Protein AF-A0A399NSJ1-F1 (afdb_monomer_lite)

Organism: NCBI:txid33014

Foldseek 3Di:
DVVLVVQLVLLLVLLQVLLVVLCVVLVVVDDPSVVLSNVLSVVSVDVVLSVQLSVVSVVVDGSLVSLVVSLVVVLVVQCVVDDPSNVCSVVSVLSSQSSSCVSVVHDRDDDDD

InterPro domains:
  IPR008731 Phosphotransferase system, enzyme I N-terminal [PF05524] (2-88)
  IPR036618 PtsI, HPr-binding domain superfamily [G3DSA:1.10.274.10] (1-109)
  IPR036618 PtsI, HPr-binding domain superfamily [SSF47831] (2-105)
  IPR050499 Phosphoenolpyruvate-dependent sugar PTS enzyme [PTHR46244] (3-109)

Radius of gyration: 14.03 Å; chains: 1; bounding box: 36×18×40 Å

Sequence (113 aa):
AGDAEAEVARVADALAATADDLAERGARAGGDAKDVLDAQSLIARDPALLDSVGRLVGQGRSGERAVFEAFATFQELLTGMGGYMAERAADLADVAQRVIARLRGVPAPGIPT

pLDDT: mean 89.27, std 11.7, range [35.06, 97.94]

Structure (mmCIF, N/CA/C/O backbone):
data_AF-A0A399NSJ1-F1
#
_entry.id   AF-A0A399NSJ1-F1
#
loop_
_atom_site.group_PDB
_atom_site.id
_atom_site.type_symbol
_atom_site.label_atom_id
_atom_site.label_alt_id
_atom_site.label_comp_id
_atom_site.label_asym_id
_atom_site.label_entity_id
_atom_site.label_seq_id
_atom_site.pdbx_PDB_ins_code
_atom_site.Cartn_x
_atom_site.Cartn_y
_atom_site.Cartn_z
_atom_site.occupancy
_atom_site.B_iso_or_equiv
_atom_site.auth_seq_id
_atom_site.auth_comp_id
_atom_site.auth_asym_id
_atom_site.auth_atom_id
_atom_site.pdbx_PDB_model_num
ATOM 1 N N . ALA A 1 1 ? -13.419 -1.431 19.873 1.00 58.56 1 ALA A N 1
ATOM 2 C CA . ALA A 1 1 ? -12.527 -2.447 19.280 1.00 58.56 1 ALA A CA 1
ATOM 3 C C . ALA A 1 1 ? -13.019 -2.862 17.895 1.00 58.56 1 ALA A C 1
ATOM 5 O O . ALA A 1 1 ? -12.271 -2.665 16.954 1.00 58.56 1 ALA A O 1
ATOM 6 N N . GLY A 1 2 ? -14.283 -3.289 17.737 1.00 70.56 2 GLY A N 1
ATOM 7 C CA . GLY A 1 2 ? -14.810 -3.738 16.433 1.00 70.56 2 GLY A CA 1
ATOM 8 C C . GLY A 1 2 ? -14.763 -2.720 15.281 1.00 70.56 2 GLY A C 1
ATOM 9 O O . GLY A 1 2 ? -14.600 -3.127 14.140 1.00 70.56 2 GLY A O 1
ATOM 10 N N . ASP A 1 3 ? -14.837 -1.414 15.559 1.00 84.56 3 ASP A N 1
ATOM 11 C CA . ASP A 1 3 ? -14.692 -0.375 14.522 1.00 84.56 3 ASP A CA 1
ATOM 12 C C . ASP A 1 3 ? -13.260 -0.322 13.956 1.00 84.56 3 ASP A C 1
ATOM 14 O O . ASP A 1 3 ? -13.057 -0.303 12.749 1.00 84.56 3 ASP A O 1
ATOM 18 N N . ALA A 1 4 ? -12.250 -0.426 14.825 1.00 90.69 4 ALA A N 1
ATOM 19 C CA . ALA A 1 4 ? -10.848 -0.462 14.411 1.00 90.69 4 ALA A CA 1
ATOM 20 C C . ALA A 1 4 ? -10.502 -1.749 13.645 1.00 90.69 4 ALA A C 1
ATOM 22 O O . ALA A 1 4 ? -9.780 -1.702 12.657 1.00 90.69 4 ALA A O 1
ATOM 23 N N . GLU A 1 5 ? -11.026 -2.898 14.075 1.00 92.75 5 GLU A N 1
ATOM 24 C CA . GLU A 1 5 ? -10.829 -4.173 13.371 1.00 92.75 5 GLU A CA 1
ATOM 25 C C . GLU A 1 5 ? -11.480 -4.159 11.983 1.00 92.75 5 GLU A C 1
ATOM 27 O O . GLU A 1 5 ? -10.850 -4.563 11.006 1.00 92.75 5 GLU A O 1
ATOM 32 N N . ALA A 1 6 ? -12.709 -3.640 11.880 1.00 95.50 6 ALA A N 1
ATOM 33 C CA . ALA A 1 6 ? -13.385 -3.462 10.600 1.00 95.50 6 ALA A CA 1
ATOM 34 C C . ALA A 1 6 ? -12.612 -2.496 9.691 1.00 95.50 6 ALA A C 1
ATOM 36 O O . ALA A 1 6 ? -12.439 -2.774 8.507 1.00 95.50 6 ALA A O 1
ATOM 37 N N . GLU A 1 7 ? -12.096 -1.396 10.239 1.00 96.00 7 GLU A N 1
ATOM 38 C CA . GLU A 1 7 ? -11.285 -0.434 9.497 1.00 96.00 7 GLU A CA 1
ATOM 39 C C . GLU A 1 7 ? -10.007 -1.062 8.936 1.00 96.00 7 GLU A C 1
ATOM 41 O O . GLU A 1 7 ? -9.701 -0.902 7.754 1.00 96.00 7 GLU A O 1
ATOM 46 N N . VAL A 1 8 ? -9.280 -1.821 9.759 1.00 96.75 8 VAL A N 1
ATOM 47 C CA . VAL A 1 8 ? -8.065 -2.526 9.332 1.00 96.75 8 VAL A CA 1
ATOM 48 C C . VAL A 1 8 ? -8.386 -3.571 8.268 1.00 96.75 8 VAL A C 1
ATOM 50 O O . VAL A 1 8 ? -7.641 -3.673 7.296 1.00 96.75 8 VAL A O 1
ATOM 53 N N . ALA A 1 9 ? -9.506 -4.289 8.388 1.00 96.94 9 ALA A N 1
ATOM 54 C CA . ALA A 1 9 ? -9.957 -5.220 7.357 1.00 96.94 9 ALA A CA 1
ATOM 55 C C . ALA A 1 9 ? -10.236 -4.503 6.023 1.00 96.94 9 ALA A C 1
ATOM 57 O O . ALA A 1 9 ? -9.738 -4.936 4.986 1.00 96.94 9 ALA A O 1
ATOM 58 N N . ARG A 1 10 ? -10.922 -3.346 6.045 1.00 97.38 10 ARG A N 1
ATOM 59 C CA . ARG A 1 10 ? -11.138 -2.528 4.833 1.00 97.38 10 ARG A CA 1
ATOM 60 C C . ARG A 1 10 ? -9.819 -2.103 4.184 1.00 97.38 10 ARG A C 1
ATOM 62 O O . ARG A 1 10 ? -9.712 -2.098 2.958 1.00 97.38 10 ARG A O 1
ATOM 69 N N . VAL A 1 11 ? -8.815 -1.744 4.987 1.00 97.75 11 VAL A N 1
ATOM 70 C CA . VAL A 1 11 ? -7.481 -1.399 4.474 1.00 97.75 11 VAL A CA 1
ATOM 71 C C . VAL A 1 11 ? -6.759 -2.618 3.906 1.00 97.75 11 VAL A C 1
ATOM 73 O O . VAL A 1 11 ? -6.178 -2.511 2.828 1.00 97.75 11 VAL A O 1
ATOM 76 N N . ALA A 1 12 ? -6.815 -3.768 4.579 1.00 97.88 12 ALA A N 1
ATOM 77 C CA . ALA A 1 12 ? -6.209 -5.007 4.100 1.00 97.88 12 ALA A CA 1
ATOM 78 C C . ALA A 1 12 ? -6.768 -5.413 2.726 1.00 97.88 12 ALA A C 1
ATOM 80 O O . ALA A 1 12 ? -5.996 -5.704 1.811 1.00 97.88 12 ALA A O 1
ATOM 81 N N . ASP A 1 13 ? -8.088 -5.334 2.547 1.00 97.81 13 ASP A N 1
ATOM 82 C CA . ASP A 1 13 ? -8.744 -5.613 1.267 1.00 97.81 13 ASP A CA 1
ATOM 83 C C . ASP A 1 13 ? -8.300 -4.627 0.172 1.00 97.81 13 ASP A C 1
ATOM 85 O O . ASP A 1 13 ? -8.005 -5.021 -0.959 1.00 97.81 13 ASP A O 1
ATOM 89 N N . ALA A 1 14 ? -8.199 -3.334 0.499 1.00 97.44 14 ALA A N 1
ATOM 90 C CA . ALA A 1 14 ? -7.749 -2.310 -0.444 1.00 97.44 14 ALA A CA 1
ATOM 91 C C . ALA A 1 14 ? -6.272 -2.482 -0.852 1.00 97.44 14 ALA A C 1
ATOM 93 O O . ALA A 1 14 ? -5.924 -2.256 -2.018 1.00 97.44 14 ALA A O 1
ATOM 94 N N . LEU A 1 15 ? -5.413 -2.891 0.086 1.00 97.50 15 LEU A N 1
ATOM 95 C CA . LEU A 1 15 ? -4.011 -3.234 -0.160 1.00 97.50 15 LEU A CA 1
ATOM 96 C C . LEU A 1 15 ? -3.899 -4.451 -1.080 1.00 97.50 15 LEU A C 1
ATOM 98 O O . LEU A 1 15 ? -3.238 -4.365 -2.115 1.00 97.50 15 LEU A O 1
ATOM 102 N N . ALA A 1 16 ? -4.607 -5.538 -0.761 1.00 97.56 16 ALA A N 1
ATOM 103 C CA . ALA A 1 16 ? -4.621 -6.756 -1.567 1.00 97.56 16 ALA A CA 1
ATOM 104 C C . ALA A 1 16 ? -5.089 -6.480 -3.003 1.00 97.56 16 ALA A C 1
ATOM 106 O O . ALA A 1 16 ? -4.382 -6.807 -3.956 1.00 97.56 16 ALA A O 1
ATOM 107 N N . ALA A 1 17 ? -6.209 -5.769 -3.164 1.00 96.50 17 ALA A N 1
ATOM 108 C CA . ALA A 1 17 ? -6.742 -5.424 -4.479 1.00 96.50 17 ALA A CA 1
ATOM 109 C C . ALA A 1 17 ? -5.813 -4.494 -5.282 1.00 96.50 17 ALA A C 1
ATOM 111 O O . ALA A 1 17 ? -5.782 -4.545 -6.512 1.00 96.50 17 ALA A O 1
ATOM 112 N N . THR A 1 18 ? -5.060 -3.617 -4.609 1.00 96.12 18 THR A N 1
ATOM 113 C CA . THR A 1 18 ? -4.036 -2.790 -5.269 1.00 96.12 18 THR A CA 1
ATOM 114 C C . THR A 1 18 ? -2.861 -3.642 -5.720 1.00 96.12 18 THR A C 1
ATOM 116 O O . THR A 1 18 ? -2.395 -3.488 -6.845 1.00 96.12 18 THR A O 1
ATOM 119 N N . ALA A 1 19 ? -2.409 -4.563 -4.874 1.00 95.94 19 ALA A N 1
ATOM 120 C CA . ALA A 1 19 ? -1.323 -5.465 -5.204 1.00 95.94 19 ALA A CA 1
ATOM 121 C C . ALA A 1 19 ? -1.674 -6.382 -6.388 1.00 95.94 19 ALA A C 1
ATOM 123 O O . ALA A 1 19 ? -0.827 -6.589 -7.257 1.00 95.94 19 ALA A O 1
ATOM 124 N N . ASP A 1 20 ? -2.904 -6.901 -6.451 1.00 97.00 20 ASP A N 1
ATOM 125 C CA . ASP A 1 20 ? -3.400 -7.684 -7.592 1.00 97.00 20 ASP A CA 1
ATOM 126 C C . ASP A 1 20 ? -3.372 -6.861 -8.894 1.00 97.00 20 ASP A C 1
ATOM 128 O O . ASP A 1 20 ? -2.790 -7.296 -9.886 1.00 97.00 20 ASP A O 1
ATOM 132 N N . ASP A 1 21 ? -3.911 -5.636 -8.881 1.00 95.06 21 ASP A N 1
ATOM 133 C CA . ASP A 1 21 ? -3.923 -4.744 -10.055 1.00 95.06 21 ASP A CA 1
ATOM 134 C C . ASP A 1 21 ? -2.506 -4.391 -10.539 1.00 95.06 21 ASP A C 1
ATOM 136 O O . ASP A 1 21 ? -2.245 -4.368 -11.742 1.00 95.06 21 ASP A O 1
ATOM 140 N N . LEU A 1 22 ? -1.562 -4.160 -9.621 1.00 94.50 22 LEU A N 1
ATOM 141 C CA . LEU A 1 22 ? -0.159 -3.917 -9.971 1.00 94.50 22 LEU A CA 1
ATOM 142 C C . LEU A 1 22 ? 0.485 -5.144 -10.626 1.00 94.50 22 LEU A C 1
ATOM 144 O O . LEU A 1 22 ? 1.120 -5.001 -11.670 1.00 94.50 22 LEU A O 1
ATOM 148 N N . ALA A 1 23 ? 0.273 -6.341 -10.074 1.00 94.81 23 ALA A N 1
ATOM 149 C CA . ALA A 1 23 ? 0.802 -7.583 -10.639 1.00 94.81 23 ALA A CA 1
ATOM 150 C C . ALA A 1 23 ? 0.216 -7.873 -12.033 1.00 94.81 23 ALA A C 1
ATOM 152 O O . ALA A 1 23 ? 0.942 -8.229 -12.963 1.00 94.81 23 ALA A O 1
ATOM 153 N N . GLU A 1 24 ? -1.089 -7.658 -12.226 1.00 95.50 24 GLU A N 1
ATOM 154 C CA . GLU A 1 24 ? -1.729 -7.800 -13.537 1.00 95.50 24 GLU A CA 1
ATOM 155 C C . GLU A 1 24 ? -1.171 -6.812 -14.568 1.00 95.50 24 GLU A C 1
ATOM 157 O O . GLU A 1 24 ? -0.916 -7.183 -15.718 1.00 95.50 24 GLU A O 1
ATOM 162 N N . ARG A 1 25 ? -0.966 -5.549 -14.176 1.00 92.94 25 ARG A N 1
ATOM 163 C CA . ARG A 1 25 ? -0.338 -4.541 -15.043 1.00 92.94 25 ARG A CA 1
ATOM 164 C C . ARG A 1 25 ? 1.099 -4.919 -15.375 1.00 92.94 25 ARG A C 1
ATOM 166 O O . ARG A 1 25 ? 1.487 -4.792 -16.534 1.00 92.94 25 ARG A O 1
ATOM 173 N N . GLY A 1 26 ? 1.851 -5.420 -14.396 1.00 94.31 26 GLY A N 1
ATOM 174 C CA . GLY A 1 26 ? 3.211 -5.915 -14.586 1.00 94.31 26 GLY A CA 1
ATOM 175 C C . GLY A 1 26 ? 3.258 -7.026 -15.626 1.00 94.31 26 GLY A C 1
ATOM 176 O O . GLY A 1 26 ? 4.003 -6.936 -16.602 1.00 94.31 26 GLY A O 1
ATOM 177 N N . ALA A 1 27 ? 2.386 -8.026 -15.489 1.00 94.62 27 ALA A N 1
ATOM 178 C CA . ALA A 1 27 ? 2.274 -9.127 -16.440 1.00 94.62 27 ALA A CA 1
ATOM 179 C C . ALA A 1 27 ? 1.947 -8.660 -17.872 1.00 94.62 27 ALA A C 1
ATOM 181 O O . ALA A 1 27 ? 2.489 -9.214 -18.827 1.00 94.62 27 ALA A O 1
ATOM 182 N N . ARG A 1 28 ? 1.095 -7.636 -18.036 1.00 94.75 28 ARG A N 1
ATOM 183 C CA . ARG A 1 28 ? 0.760 -7.063 -19.355 1.00 94.75 28 ARG A CA 1
ATOM 184 C C . ARG A 1 28 ? 1.890 -6.218 -19.946 1.00 94.75 28 ARG A C 1
ATOM 186 O O . ARG A 1 28 ? 2.049 -6.214 -21.162 1.00 94.75 28 ARG A O 1
ATOM 193 N N . ALA A 1 29 ? 2.629 -5.485 -19.114 1.00 94.00 29 ALA A N 1
ATOM 194 C CA . ALA A 1 29 ? 3.698 -4.593 -19.560 1.00 94.00 29 ALA A CA 1
ATOM 195 C C . ALA A 1 29 ? 4.959 -5.361 -19.990 1.00 94.00 29 ALA A C 1
ATOM 197 O O . ALA A 1 29 ? 5.541 -5.053 -21.028 1.00 94.00 29 ALA A O 1
ATOM 198 N N . GLY A 1 30 ? 5.359 -6.378 -19.217 1.00 91.69 30 GLY A N 1
ATOM 199 C CA . GLY A 1 30 ? 6.589 -7.134 -19.459 1.00 91.69 30 GLY A CA 1
ATOM 200 C C . GLY A 1 30 ? 7.875 -6.322 -19.228 1.00 91.69 30 GLY A C 1
ATOM 201 O O . GLY A 1 30 ? 7.839 -5.140 -18.883 1.00 91.69 30 GLY A O 1
ATOM 202 N N . GLY A 1 31 ? 9.026 -6.982 -19.406 1.00 93.38 31 GLY A N 1
ATOM 203 C CA . GLY A 1 31 ? 10.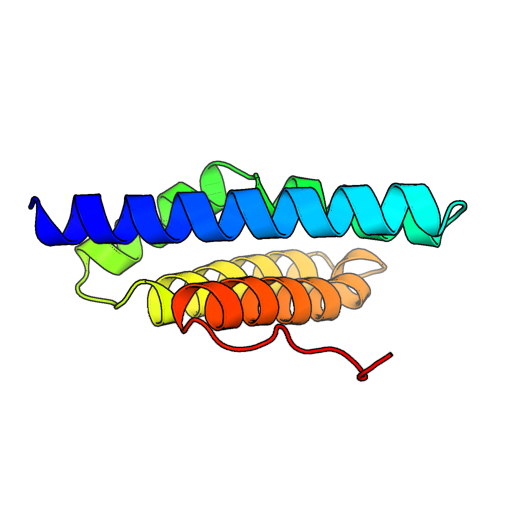358 -6.375 -19.266 1.00 93.38 31 GLY A CA 1
ATOM 204 C C . GLY A 1 31 ? 10.584 -5.686 -17.916 1.00 93.38 31 GLY A C 1
ATOM 205 O O . GLY A 1 31 ? 9.988 -6.064 -16.911 1.00 93.38 31 GLY A O 1
ATOM 206 N N . ASP A 1 32 ? 11.397 -4.632 -17.911 1.00 88.31 32 ASP A N 1
ATOM 207 C CA . ASP A 1 32 ? 11.741 -3.874 -16.699 1.00 88.31 32 ASP A CA 1
ATOM 208 C C . ASP A 1 32 ? 10.502 -3.292 -15.992 1.00 88.31 32 ASP A C 1
ATOM 210 O O . ASP A 1 32 ? 10.455 -3.199 -14.766 1.00 88.31 32 ASP A O 1
ATOM 214 N N . ALA A 1 33 ? 9.458 -2.936 -16.750 1.00 87.75 33 ALA A N 1
ATOM 215 C CA . ALA A 1 33 ? 8.210 -2.423 -16.189 1.00 87.75 33 ALA A CA 1
ATOM 216 C C . ALA A 1 33 ? 7.475 -3.478 -15.347 1.00 87.75 33 ALA A C 1
ATOM 218 O O . ALA A 1 33 ? 6.870 -3.138 -14.329 1.00 87.75 33 ALA A O 1
ATOM 219 N N . LYS A 1 34 ? 7.551 -4.757 -15.738 1.00 91.88 34 LYS A N 1
ATOM 220 C CA . LYS A 1 34 ? 7.016 -5.864 -14.942 1.00 91.88 34 LYS A CA 1
ATOM 221 C C . LYS A 1 34 ? 7.732 -5.969 -13.602 1.00 91.88 34 LYS A C 1
ATOM 223 O O . LYS A 1 34 ? 7.064 -6.021 -12.578 1.00 91.88 34 LYS A O 1
ATOM 228 N N . ASP A 1 35 ? 9.061 -5.954 -13.603 1.00 89.06 35 ASP A N 1
ATOM 229 C CA . ASP A 1 35 ? 9.851 -6.113 -12.377 1.00 89.06 35 ASP A CA 1
ATOM 230 C C . ASP A 1 35 ? 9.583 -4.972 -11.386 1.00 89.06 35 ASP A C 1
ATOM 232 O O . ASP A 1 35 ? 9.458 -5.185 -10.178 1.00 89.06 35 ASP A O 1
ATOM 236 N N . VAL A 1 36 ? 9.406 -3.756 -11.910 1.00 87.44 36 VAL A N 1
ATOM 237 C CA . VAL A 1 36 ? 9.015 -2.578 -11.131 1.00 87.44 36 VAL A CA 1
ATOM 238 C C . VAL A 1 36 ? 7.645 -2.751 -10.473 1.00 87.44 36 VAL A C 1
ATOM 240 O O . VAL A 1 36 ? 7.514 -2.489 -9.275 1.00 87.44 36 VAL A O 1
ATOM 243 N N . LEU A 1 37 ? 6.63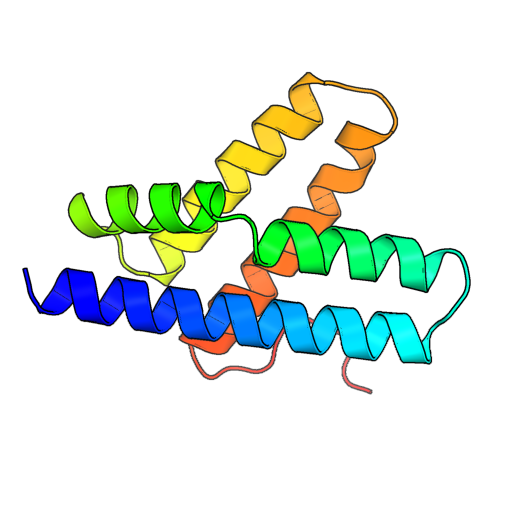8 -3.173 -11.238 1.00 91.06 37 LEU A N 1
ATOM 244 C CA . LEU A 1 37 ? 5.260 -3.323 -10.764 1.00 91.06 37 LEU A CA 1
ATOM 245 C C . LEU A 1 37 ? 5.101 -4.525 -9.821 1.00 91.06 37 LEU A C 1
ATOM 247 O O . LEU A 1 37 ? 4.378 -4.432 -8.829 1.00 91.06 37 LEU A O 1
ATOM 251 N N . ASP A 1 38 ? 5.828 -5.615 -10.067 1.00 91.12 38 ASP A N 1
ATOM 252 C CA . ASP A 1 38 ? 5.876 -6.778 -9.179 1.00 91.12 38 ASP A CA 1
ATOM 253 C C . ASP A 1 38 ? 6.493 -6.397 -7.826 1.00 91.12 38 ASP A C 1
ATOM 255 O O . ASP A 1 38 ? 5.945 -6.738 -6.778 1.00 91.12 38 ASP A O 1
ATOM 259 N N . ALA A 1 39 ? 7.580 -5.616 -7.819 1.00 89.31 39 ALA A N 1
ATOM 260 C CA . ALA A 1 39 ? 8.170 -5.114 -6.579 1.00 89.31 39 ALA A CA 1
ATOM 261 C C . ALA A 1 39 ? 7.190 -4.228 -5.786 1.00 89.31 39 ALA A C 1
ATOM 263 O O . ALA A 1 39 ? 7.055 -4.386 -4.573 1.00 89.31 39 ALA A O 1
ATOM 264 N N . GLN A 1 40 ? 6.462 -3.330 -6.4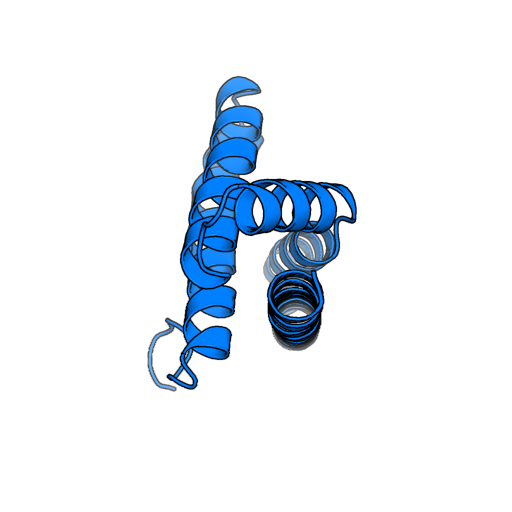58 1.00 91.06 40 GLN A N 1
ATOM 265 C CA . GLN A 1 40 ? 5.427 -2.508 -5.817 1.00 91.06 40 GLN A CA 1
ATOM 266 C C . GLN A 1 40 ? 4.272 -3.363 -5.262 1.00 91.06 40 GLN A C 1
ATOM 268 O O . GLN A 1 40 ? 3.787 -3.097 -4.161 1.00 91.06 40 GLN A O 1
ATOM 273 N N . SER A 1 41 ? 3.861 -4.412 -5.985 1.00 94.19 41 SER A N 1
ATOM 274 C CA . SER A 1 41 ? 2.853 -5.377 -5.527 1.00 94.19 41 SER A CA 1
ATOM 275 C C . SER A 1 41 ? 3.297 -6.099 -4.252 1.00 94.19 41 SER A C 1
ATOM 277 O O . SER A 1 41 ? 2.509 -6.236 -3.317 1.00 94.19 41 SER A O 1
ATOM 279 N N . LEU A 1 42 ? 4.568 -6.508 -4.172 1.00 92.31 42 LEU A N 1
ATOM 280 C CA . LEU A 1 42 ? 5.123 -7.145 -2.976 1.00 92.31 42 LEU A CA 1
ATOM 281 C C . LEU A 1 42 ? 5.109 -6.206 -1.766 1.00 92.31 42 LEU A C 1
ATOM 283 O O . LEU A 1 42 ? 4.718 -6.633 -0.684 1.00 92.31 42 LEU A O 1
ATOM 287 N N . ILE A 1 43 ? 5.461 -4.931 -1.948 1.00 89.81 43 ILE A N 1
ATOM 288 C CA . ILE A 1 43 ? 5.439 -3.947 -0.854 1.00 89.81 43 ILE A CA 1
ATOM 289 C C . ILE A 1 43 ? 4.008 -3.705 -0.361 1.00 89.81 43 ILE A C 1
ATOM 291 O O . ILE A 1 43 ? 3.769 -3.657 0.842 1.00 89.81 43 ILE A O 1
ATOM 295 N N . ALA A 1 44 ? 3.030 -3.617 -1.267 1.00 92.94 44 ALA A N 1
ATOM 296 C CA . ALA A 1 44 ? 1.621 -3.491 -0.889 1.00 92.94 44 ALA A CA 1
ATOM 297 C C . ALA A 1 44 ? 1.089 -4.710 -0.105 1.00 92.94 44 ALA A C 1
ATOM 299 O O . ALA A 1 44 ? 0.086 -4.590 0.597 1.00 92.94 44 ALA A O 1
ATOM 300 N N . ARG A 1 45 ? 1.752 -5.871 -0.206 1.00 94.12 45 ARG A N 1
ATOM 301 C CA . ARG A 1 45 ? 1.437 -7.102 0.541 1.00 94.12 45 ARG A CA 1
ATOM 302 C C . ARG A 1 45 ? 2.293 -7.300 1.790 1.00 94.12 45 ARG A C 1
ATOM 304 O O . ARG A 1 45 ? 2.129 -8.322 2.453 1.00 94.12 45 ARG A O 1
ATOM 311 N N . ASP A 1 46 ? 3.207 -6.383 2.096 1.00 93.69 46 ASP A N 1
ATOM 312 C CA . ASP A 1 46 ? 4.105 -6.529 3.237 1.00 93.69 46 ASP A CA 1
ATOM 313 C C . ASP A 1 46 ? 3.297 -6.536 4.552 1.00 93.69 46 ASP A C 1
ATOM 315 O O . ASP A 1 46 ? 2.601 -5.558 4.851 1.00 93.69 46 ASP A O 1
ATOM 319 N N . PRO A 1 47 ? 3.377 -7.603 5.371 1.00 93.81 47 PRO A N 1
ATOM 320 C CA . PRO A 1 47 ? 2.708 -7.646 6.669 1.00 93.81 47 PRO A CA 1
ATOM 321 C C . PRO A 1 47 ? 3.089 -6.479 7.590 1.00 93.81 47 PRO A C 1
ATOM 323 O O . PRO A 1 47 ? 2.234 -5.973 8.314 1.00 93.81 47 PRO A O 1
ATOM 326 N N . ALA A 1 48 ? 4.332 -5.986 7.521 1.00 93.88 48 ALA A N 1
ATOM 327 C CA . ALA A 1 48 ? 4.790 -4.868 8.344 1.00 93.88 48 ALA A CA 1
ATOM 328 C C . ALA A 1 48 ? 4.054 -3.556 8.014 1.00 93.88 48 ALA A C 1
ATOM 330 O O . ALA A 1 48 ? 3.871 -2.698 8.885 1.00 93.88 48 ALA A O 1
ATOM 331 N N . LEU A 1 49 ? 3.596 -3.399 6.768 1.00 94.19 49 LEU A N 1
ATOM 332 C CA . LEU A 1 49 ? 2.763 -2.270 6.367 1.00 94.19 49 LEU A CA 1
ATOM 333 C C . LEU A 1 49 ? 1.383 -2.354 7.031 1.00 94.19 49 LEU A C 1
ATOM 335 O O . LEU A 1 49 ? 0.917 -1.363 7.600 1.00 94.19 49 LEU A O 1
ATOM 339 N N . LEU A 1 50 ? 0.755 -3.534 7.010 1.00 95.19 50 LEU A N 1
ATOM 340 C CA . LEU A 1 50 ? -0.553 -3.754 7.631 1.00 95.19 50 LEU A CA 1
ATOM 341 C C . LEU A 1 50 ? -0.492 -3.616 9.159 1.00 95.19 50 LEU A C 1
ATOM 343 O O . LEU A 1 50 ? -1.381 -3.002 9.750 1.00 95.19 50 LEU A O 1
ATOM 347 N N . ASP A 1 51 ? 0.583 -4.084 9.792 1.00 96.56 51 ASP A N 1
ATOM 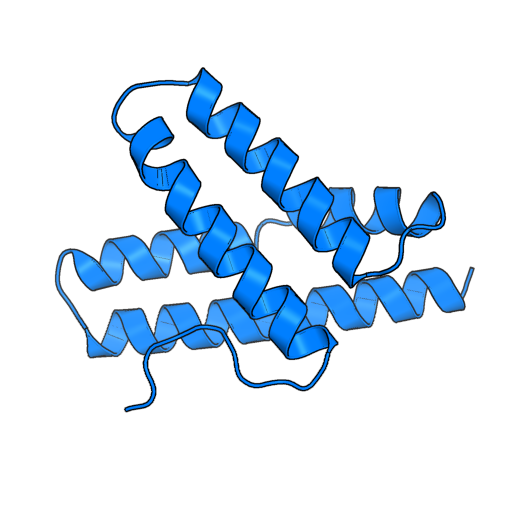348 C CA . ASP A 1 51 ? 0.822 -3.892 11.226 1.00 96.56 51 ASP A CA 1
ATOM 349 C C . ASP A 1 51 ? 0.934 -2.401 11.586 1.00 96.56 51 ASP A C 1
ATOM 351 O O . ASP A 1 51 ? 0.349 -1.931 12.569 1.00 96.56 51 ASP A O 1
ATOM 355 N N . SER A 1 52 ? 1.650 -1.622 10.765 1.00 96.69 52 SER A N 1
ATOM 356 C CA . SER A 1 52 ? 1.767 -0.172 10.950 1.00 96.69 52 SER A CA 1
ATOM 357 C C . SER A 1 52 ? 0.413 0.529 10.808 1.00 96.69 52 SER A C 1
ATOM 359 O O . SER A 1 52 ? 0.063 1.361 11.650 1.00 96.69 52 SER A O 1
ATOM 361 N N . VAL A 1 53 ? -0.388 0.147 9.806 1.00 97.12 53 VAL A N 1
ATOM 362 C CA . VAL A 1 53 ? -1.770 0.622 9.650 1.00 97.12 53 VAL A CA 1
ATOM 363 C C . VAL A 1 53 ? -2.599 0.279 10.886 1.00 97.12 53 VAL A C 1
ATOM 365 O O . VAL A 1 53 ? -3.240 1.169 11.442 1.00 97.12 53 VAL A O 1
ATOM 368 N N . GLY A 1 54 ? -2.565 -0.972 11.353 1.00 96.94 54 GLY A N 1
ATOM 369 C CA . GLY A 1 54 ? -3.327 -1.418 12.519 1.00 96.94 54 GLY A CA 1
ATOM 370 C C . GLY A 1 54 ? -3.005 -0.613 13.774 1.00 96.94 54 GLY A C 1
ATOM 371 O O . GLY A 1 54 ? -3.907 -0.163 14.484 1.00 96.94 54 GLY A O 1
ATOM 372 N N . ARG A 1 55 ? -1.719 -0.326 14.000 1.00 97.25 55 ARG A N 1
ATOM 373 C CA . ARG A 1 55 ? -1.272 0.558 15.082 1.00 97.25 55 ARG A CA 1
ATOM 374 C C . ARG A 1 55 ? -1.832 1.975 14.938 1.00 97.25 55 ARG A C 1
ATOM 376 O O . ARG A 1 55 ? -2.298 2.536 15.926 1.00 97.25 55 ARG A O 1
ATOM 383 N N . LEU A 1 56 ? -1.786 2.562 13.743 1.00 97.56 56 LEU A N 1
ATOM 384 C CA . LEU A 1 56 ? -2.265 3.927 13.487 1.00 97.56 56 LEU A CA 1
ATOM 385 C C . LEU A 1 56 ? -3.789 4.044 13.624 1.00 97.56 56 LEU A C 1
ATOM 387 O O . LEU A 1 56 ? -4.283 4.998 14.226 1.00 97.56 56 LEU A O 1
ATOM 391 N N . VAL A 1 57 ? -4.535 3.053 13.141 1.00 97.31 57 VAL A N 1
ATOM 392 C CA . VAL A 1 57 ? -5.987 2.964 13.346 1.00 97.31 57 VAL A CA 1
ATOM 393 C C . VAL A 1 57 ? -6.311 2.823 14.833 1.00 97.31 57 VAL A C 1
ATOM 395 O O . VAL A 1 57 ? -7.166 3.541 15.349 1.00 97.31 57 VAL A O 1
ATOM 398 N N . GLY A 1 58 ? -5.569 1.986 15.566 1.00 95.81 58 GLY A N 1
ATOM 399 C CA . GLY A 1 58 ? -5.690 1.869 17.023 1.00 95.81 58 GLY A CA 1
ATOM 400 C C . GLY A 1 58 ? -5.406 3.174 17.782 1.00 95.81 58 GLY A C 1
ATOM 401 O O . GLY A 1 58 ? -5.891 3.357 18.896 1.00 95.81 58 GLY A O 1
ATOM 402 N N . GLN A 1 59 ? -4.672 4.108 17.170 1.00 95.94 59 GLN A N 1
ATOM 403 C CA . GLN A 1 59 ? -4.422 5.464 17.677 1.00 95.94 59 GLN A CA 1
ATOM 404 C C . GLN A 1 59 ? -5.501 6.485 17.255 1.00 95.94 59 GLN A C 1
ATOM 406 O O . GLN A 1 59 ? -5.364 7.676 17.537 1.00 95.94 59 GLN A O 1
ATOM 411 N N . GLY A 1 60 ? -6.573 6.046 16.590 1.00 95.19 60 GLY A N 1
ATOM 412 C CA . GLY A 1 60 ? -7.692 6.888 16.164 1.00 95.19 60 GLY A CA 1
ATOM 413 C C . GLY A 1 60 ? -7.519 7.538 14.789 1.00 95.19 60 GLY A C 1
ATOM 414 O O . GLY A 1 60 ? -8.230 8.494 14.478 1.00 95.19 60 GLY A O 1
ATOM 415 N N . ARG A 1 61 ? -6.573 7.076 13.959 1.00 97.31 61 ARG A N 1
ATOM 416 C CA . ARG A 1 61 ? -6.505 7.480 12.544 1.00 97.31 61 ARG A CA 1
ATOM 417 C C . ARG A 1 61 ? -7.572 6.746 11.730 1.00 97.31 61 ARG A C 1
ATOM 419 O O . ARG A 1 61 ? -7.847 5.581 11.992 1.00 97.31 61 ARG A O 1
ATOM 426 N N . SER A 1 62 ? -8.131 7.409 10.714 1.00 96.75 62 SER A N 1
ATOM 427 C CA . SER A 1 62 ? -8.916 6.707 9.689 1.00 96.75 62 SER A CA 1
ATOM 428 C C . SER A 1 62 ? -8.012 5.784 8.871 1.00 96.75 62 SER A C 1
ATOM 430 O O . SER A 1 62 ? -6.796 6.004 8.823 1.00 96.75 62 SER A O 1
ATOM 432 N N . GLY A 1 63 ? -8.585 4.800 8.180 1.00 96.31 63 GLY A N 1
ATOM 433 C CA . GLY A 1 63 ? -7.842 3.892 7.313 1.00 96.31 63 GLY A CA 1
ATOM 434 C C . GLY A 1 63 ? -7.033 4.632 6.247 1.00 96.31 63 GLY A C 1
ATOM 435 O O . GLY A 1 63 ? -5.858 4.337 6.053 1.00 96.31 63 GLY A O 1
ATOM 436 N N . GLU A 1 64 ? -7.589 5.673 5.622 1.00 96.94 64 GLU A N 1
ATOM 437 C CA . GLU A 1 64 ? -6.868 6.464 4.615 1.00 96.94 64 GLU A CA 1
ATOM 438 C C . GLU A 1 64 ? -5.672 7.198 5.218 1.00 96.94 64 GLU A C 1
ATOM 440 O O . GLU A 1 64 ? -4.604 7.267 4.606 1.00 96.94 64 GLU A O 1
ATOM 445 N N . ARG A 1 65 ? -5.842 7.764 6.420 1.00 97.12 65 ARG A N 1
ATOM 446 C CA . ARG A 1 65 ? -4.755 8.475 7.092 1.00 97.12 65 ARG A CA 1
ATOM 447 C C . ARG A 1 65 ? -3.681 7.506 7.579 1.00 97.12 65 ARG A C 1
ATOM 449 O O . ARG A 1 65 ? -2.501 7.827 7.461 1.00 97.12 65 ARG A O 1
ATOM 456 N N . ALA A 1 66 ? -4.082 6.340 8.075 1.00 97.94 66 ALA A N 1
ATOM 457 C CA . ALA A 1 66 ? -3.179 5.274 8.481 1.00 97.94 66 ALA A CA 1
ATOM 458 C C . ALA A 1 66 ? -2.343 4.766 7.297 1.00 97.94 66 ALA A C 1
ATOM 460 O O . ALA A 1 66 ? -1.128 4.662 7.422 1.00 97.94 66 ALA A O 1
ATOM 461 N N . VAL A 1 67 ? -2.962 4.541 6.133 1.00 97.38 67 VAL A N 1
ATOM 462 C CA . VAL A 1 67 ? -2.254 4.188 4.891 1.00 97.38 67 VAL A CA 1
ATOM 463 C C . VAL A 1 67 ? -1.255 5.276 4.509 1.00 97.38 67 VAL A C 1
ATOM 465 O O . VAL A 1 67 ? -0.081 4.980 4.311 1.00 97.38 67 VAL A O 1
ATOM 468 N N . PHE A 1 68 ? -1.688 6.539 4.450 1.00 96.25 68 PHE A N 1
ATOM 469 C CA . PHE A 1 68 ? -0.803 7.650 4.095 1.00 96.25 68 PHE A CA 1
ATOM 470 C C . PHE A 1 68 ? 0.436 7.721 5.002 1.00 96.25 68 PHE A C 1
ATOM 472 O O . PHE A 1 68 ? 1.557 7.818 4.510 1.00 96.25 68 PHE A O 1
ATOM 479 N N . GLU A 1 69 ? 0.239 7.664 6.321 1.00 96.94 69 GLU A N 1
ATOM 480 C CA . GLU A 1 69 ? 1.336 7.740 7.291 1.00 96.94 69 GLU A CA 1
ATOM 481 C C . GLU A 1 69 ? 2.238 6.498 7.245 1.00 96.94 69 GLU A C 1
ATOM 483 O O . GLU A 1 69 ? 3.459 6.638 7.293 1.00 96.94 69 GLU A O 1
ATOM 488 N N . ALA A 1 70 ? 1.669 5.297 7.098 1.00 96.19 70 ALA A N 1
ATOM 489 C CA . ALA A 1 70 ? 2.449 4.067 7.013 1.00 96.19 70 ALA A CA 1
ATOM 490 C C . ALA A 1 70 ? 3.364 4.067 5.778 1.00 96.19 70 ALA A C 1
ATOM 492 O O . ALA A 1 70 ? 4.561 3.820 5.911 1.00 96.19 70 ALA A O 1
ATOM 493 N N . PHE A 1 71 ? 2.844 4.423 4.600 1.00 94.69 71 PHE A N 1
ATOM 494 C CA . PHE A 1 71 ? 3.666 4.531 3.392 1.00 94.69 71 PHE A CA 1
ATOM 495 C C . PHE A 1 71 ? 4.730 5.627 3.503 1.00 94.69 71 PHE A C 1
ATOM 497 O O . PHE A 1 71 ? 5.859 5.398 3.074 1.00 94.69 71 PHE A O 1
ATOM 504 N N . ALA A 1 72 ? 4.422 6.774 4.119 1.00 93.25 72 ALA A N 1
ATOM 505 C CA . ALA A 1 72 ? 5.404 7.838 4.332 1.00 93.25 72 ALA A CA 1
ATOM 506 C C . ALA A 1 72 ? 6.611 7.357 5.160 1.00 93.25 72 ALA A C 1
ATOM 508 O O . ALA A 1 72 ? 7.752 7.625 4.797 1.00 93.25 72 ALA A O 1
ATOM 509 N N . THR A 1 73 ? 6.388 6.563 6.214 1.00 91.50 73 THR A N 1
ATOM 510 C CA . THR A 1 73 ? 7.491 5.962 6.985 1.00 91.50 73 THR A CA 1
ATOM 511 C C . THR A 1 73 ? 8.346 5.022 6.130 1.00 91.50 73 THR A C 1
ATOM 513 O O . THR A 1 73 ? 9.572 5.077 6.189 1.00 91.50 73 THR A O 1
ATOM 516 N N . PHE A 1 74 ? 7.733 4.177 5.296 1.00 86.94 74 PHE A N 1
ATOM 517 C CA . PHE A 1 74 ? 8.487 3.297 4.392 1.00 86.94 74 PHE A CA 1
ATOM 518 C C . PHE A 1 74 ? 9.275 4.090 3.336 1.00 86.94 74 PHE A C 1
ATOM 520 O O . PHE A 1 74 ? 10.409 3.733 3.016 1.00 86.94 74 PHE A O 1
ATOM 527 N N . GLN A 1 75 ? 8.719 5.194 2.832 1.00 89.12 75 GLN A N 1
ATOM 528 C CA . GLN A 1 75 ? 9.422 6.105 1.927 1.00 89.12 75 GLN A CA 1
ATOM 529 C C . GLN A 1 75 ? 10.648 6.739 2.578 1.00 89.12 75 GLN A C 1
ATOM 531 O O . GLN A 1 75 ? 11.706 6.802 1.952 1.00 89.12 75 GLN A O 1
ATOM 536 N N . GLU A 1 76 ? 10.527 7.193 3.825 1.00 88.62 76 GLU A N 1
ATOM 537 C CA . GLU A 1 76 ? 11.643 7.756 4.588 1.00 88.62 76 GLU A CA 1
ATOM 538 C C . GLU A 1 76 ? 12.758 6.723 4.789 1.00 88.62 76 GLU A C 1
ATOM 540 O O . GLU A 1 76 ? 13.931 7.044 4.585 1.00 88.62 76 GLU A O 1
ATOM 545 N N . LEU A 1 77 ? 12.404 5.469 5.098 1.00 83.69 77 LEU A N 1
ATOM 546 C CA . LEU A 1 77 ? 13.365 4.369 5.223 1.00 83.69 77 LEU A CA 1
ATOM 547 C C . LEU A 1 77 ? 14.121 4.122 3.911 1.00 83.69 77 LEU A C 1
ATOM 549 O O . LEU A 1 77 ? 15.352 4.098 3.915 1.00 83.69 77 LEU A O 1
ATOM 553 N N . LEU A 1 78 ? 13.412 3.995 2.783 1.00 81.12 78 LEU A N 1
ATOM 554 C CA . LEU A 1 78 ? 14.043 3.792 1.472 1.00 81.12 78 LEU A CA 1
ATOM 555 C C . LEU A 1 78 ? 14.905 4.986 1.049 1.00 81.12 78 LEU A C 1
ATOM 557 O O . LEU A 1 78 ? 16.000 4.805 0.518 1.00 81.12 78 LEU A O 1
ATOM 561 N N . THR A 1 79 ? 14.441 6.206 1.322 1.00 84.56 79 THR A N 1
ATOM 562 C CA . THR A 1 79 ? 15.195 7.431 1.027 1.00 84.56 79 THR A CA 1
ATOM 563 C C . THR A 1 79 ? 16.488 7.483 1.841 1.00 84.56 79 THR A C 1
ATOM 565 O O . THR A 1 79 ? 17.541 7.813 1.299 1.00 84.56 79 THR A O 1
ATOM 568 N N . GLY A 1 80 ? 16.436 7.099 3.121 1.00 83.81 80 GLY A N 1
ATOM 569 C CA . GLY A 1 80 ? 17.601 7.046 4.007 1.00 83.81 80 GLY A CA 1
ATOM 570 C C . GLY A 1 80 ? 18.658 6.015 3.598 1.00 83.81 80 GLY A C 1
ATOM 571 O O . GLY A 1 80 ? 19.834 6.201 3.904 1.00 83.81 80 GLY A O 1
ATOM 572 N N . MET A 1 81 ? 18.271 4.960 2.872 1.00 80.62 81 MET A N 1
ATOM 573 C CA . MET A 1 81 ? 19.208 3.976 2.311 1.00 80.62 81 MET A CA 1
ATOM 574 C C . MET A 1 81 ? 19.992 4.517 1.102 1.00 80.62 81 MET A C 1
ATOM 576 O O . MET A 1 81 ? 21.069 4.004 0.797 1.00 80.62 81 MET A O 1
ATOM 580 N N . GLY A 1 82 ? 19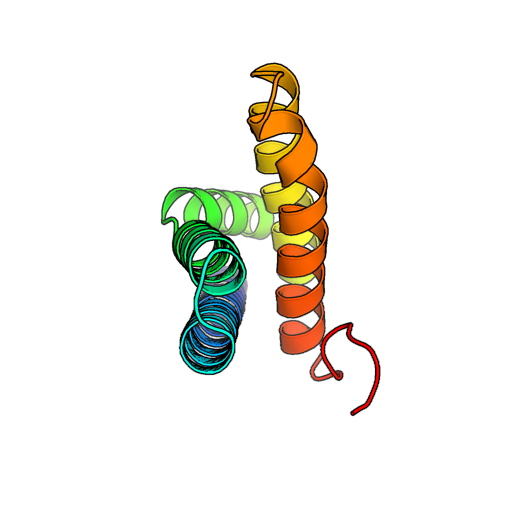.491 5.571 0.446 1.00 78.81 82 GLY A N 1
ATOM 581 C CA . GLY A 1 82 ? 20.147 6.231 -0.681 1.00 78.81 82 GLY A CA 1
ATOM 582 C C . GLY A 1 82 ? 20.246 5.379 -1.955 1.00 78.81 82 GLY A C 1
ATOM 583 O O . GLY A 1 82 ? 19.724 4.266 -2.056 1.00 78.81 82 GLY A O 1
ATOM 584 N N . GLY A 1 83 ? 20.922 5.931 -2.966 1.00 79.75 83 GLY A N 1
ATOM 585 C CA . GLY A 1 83 ? 21.122 5.272 -4.259 1.00 79.75 83 GLY A CA 1
ATOM 586 C C . GLY A 1 83 ? 19.808 4.950 -4.977 1.00 79.75 83 GLY A C 1
ATOM 587 O O . GLY A 1 83 ? 18.824 5.674 -4.849 1.00 79.75 83 GLY A O 1
ATOM 588 N N . TYR A 1 84 ? 19.790 3.834 -5.708 1.00 70.25 84 TYR A N 1
ATOM 589 C CA . TYR A 1 84 ? 18.628 3.389 -6.486 1.00 70.25 84 TYR A CA 1
ATOM 590 C C . TYR A 1 84 ? 17.347 3.260 -5.641 1.00 70.25 84 TYR A C 1
ATOM 592 O O . TYR A 1 84 ? 16.262 3.514 -6.142 1.00 70.25 84 TYR A O 1
ATOM 600 N N . MET A 1 85 ? 17.438 2.942 -4.344 1.00 68.75 85 MET A N 1
ATOM 601 C CA . MET A 1 85 ? 16.252 2.799 -3.483 1.00 68.75 85 MET A CA 1
ATOM 602 C C . MET A 1 85 ? 15.553 4.130 -3.182 1.00 68.75 85 MET A C 1
ATOM 604 O O . MET A 1 85 ? 14.331 4.153 -3.039 1.00 68.75 85 MET A O 1
ATOM 608 N N . ALA A 1 86 ? 16.291 5.243 -3.162 1.00 73.31 86 ALA A N 1
ATOM 609 C CA . ALA A 1 86 ? 15.708 6.570 -2.980 1.00 73.31 86 ALA A CA 1
ATOM 610 C C . ALA A 1 86 ? 14.901 7.019 -4.213 1.00 73.31 86 ALA A C 1
ATOM 612 O O . ALA A 1 86 ? 13.848 7.636 -4.067 1.00 73.31 86 ALA A O 1
ATOM 613 N N . GLU A 1 87 ? 15.333 6.649 -5.424 1.00 71.44 87 GLU A N 1
ATOM 614 C CA . GLU A 1 87 ? 14.591 6.935 -6.666 1.00 71.44 87 GLU A CA 1
ATOM 615 C C . GLU A 1 87 ? 13.227 6.228 -6.694 1.00 71.44 87 GLU A C 1
ATOM 617 O O . GLU A 1 87 ? 12.263 6.723 -7.274 1.00 71.44 87 GLU A O 1
ATOM 622 N N . ARG A 1 88 ? 13.126 5.093 -5.996 1.00 74.94 88 ARG A N 1
ATOM 623 C CA . ARG A 1 88 ? 11.921 4.258 -5.906 1.00 74.94 88 ARG A CA 1
ATOM 624 C C . ARG A 1 88 ? 10.959 4.716 -4.805 1.00 74.94 88 ARG A C 1
ATOM 626 O O . ARG A 1 88 ? 9.851 4.199 -4.718 1.00 74.94 88 ARG A O 1
ATOM 633 N N . ALA A 1 89 ? 11.322 5.701 -3.981 1.00 77.94 89 ALA A N 1
ATOM 634 C CA . ALA A 1 89 ? 10.424 6.224 -2.950 1.00 77.94 89 AL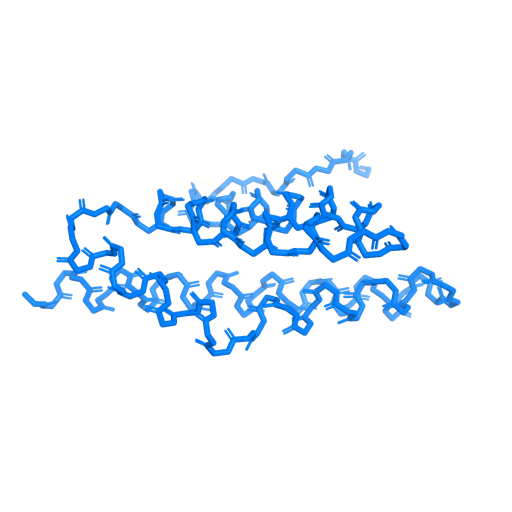A A CA 1
ATOM 635 C C . ALA A 1 89 ? 9.173 6.891 -3.554 1.00 77.94 89 ALA A C 1
ATOM 637 O O . ALA A 1 89 ? 8.086 6.792 -2.983 1.00 77.94 89 ALA A O 1
ATOM 638 N N . ALA A 1 90 ? 9.290 7.524 -4.728 1.00 74.31 90 ALA A N 1
ATOM 639 C CA . ALA A 1 90 ? 8.156 8.137 -5.425 1.00 74.31 90 ALA A CA 1
ATOM 640 C C . ALA A 1 90 ? 7.088 7.104 -5.832 1.00 74.31 90 ALA A C 1
ATOM 642 O O . ALA A 1 90 ? 5.892 7.379 -5.735 1.00 74.31 90 ALA A O 1
ATOM 643 N N . ASP A 1 91 ? 7.507 5.891 -6.189 1.00 83.25 91 ASP A N 1
ATOM 644 C CA . ASP A 1 91 ? 6.603 4.797 -6.541 1.00 83.25 91 ASP A CA 1
ATOM 645 C C . ASP A 1 91 ? 5.699 4.396 -5.371 1.00 83.25 91 ASP A C 1
ATOM 647 O O . ASP A 1 91 ? 4.514 4.129 -5.555 1.00 83.25 91 ASP A O 1
ATOM 651 N N . LEU A 1 92 ? 6.223 4.413 -4.142 1.00 86.75 92 LEU A N 1
ATOM 652 C CA . LEU A 1 92 ? 5.423 4.124 -2.950 1.00 86.75 92 LEU A CA 1
ATOM 653 C C . LEU A 1 92 ? 4.329 5.162 -2.701 1.00 86.75 92 LEU A C 1
ATOM 655 O O . LEU A 1 92 ? 3.266 4.808 -2.190 1.00 86.75 92 LEU A O 1
ATOM 659 N N . ALA A 1 93 ? 4.551 6.421 -3.085 1.00 86.94 93 ALA A N 1
ATOM 660 C CA . ALA A 1 93 ? 3.508 7.439 -3.000 1.00 86.94 93 ALA A CA 1
ATOM 661 C C . ALA A 1 93 ? 2.366 7.112 -3.966 1.00 86.94 93 ALA A C 1
ATOM 663 O O . ALA A 1 93 ? 1.204 7.236 -3.580 1.00 86.94 93 ALA A O 1
ATOM 664 N N . ASP A 1 94 ? 2.676 6.660 -5.185 1.00 89.88 94 ASP A N 1
ATOM 665 C CA . ASP A 1 94 ? 1.656 6.243 -6.153 1.00 89.88 94 ASP A CA 1
ATOM 666 C C . ASP A 1 94 ? 0.837 5.061 -5.615 1.00 89.88 94 ASP A C 1
ATOM 668 O O . ASP A 1 94 ? -0.396 5.115 -5.602 1.00 89.88 94 ASP A O 1
ATOM 672 N N . VAL A 1 95 ? 1.499 4.039 -5.061 1.00 93.31 95 VAL A N 1
ATOM 673 C CA . VAL A 1 95 ? 0.818 2.892 -4.436 1.00 93.31 95 VAL A CA 1
ATOM 674 C C . VAL A 1 95 ? -0.100 3.349 -3.296 1.00 93.31 95 VAL A C 1
ATOM 676 O O . VAL A 1 95 ? -1.273 2.972 -3.270 1.00 93.31 95 VAL A O 1
ATOM 679 N N . ALA A 1 96 ? 0.378 4.217 -2.399 1.00 94.69 96 ALA A N 1
ATOM 680 C CA . ALA A 1 96 ? -0.432 4.753 -1.306 1.00 94.69 96 ALA A CA 1
ATOM 681 C C . ALA A 1 96 ? -1.693 5.466 -1.819 1.00 94.69 96 ALA A C 1
ATOM 683 O O . ALA A 1 96 ? -2.791 5.259 -1.298 1.00 94.69 96 ALA A O 1
ATOM 684 N N . GLN A 1 97 ? -1.561 6.282 -2.871 1.00 94.25 97 GLN A N 1
ATOM 685 C CA . GLN A 1 97 ? -2.697 6.991 -3.458 1.00 94.25 97 GLN A CA 1
ATOM 686 C C . GLN A 1 97 ? -3.700 6.043 -4.124 1.00 94.25 97 GLN A C 1
ATOM 688 O O . GLN A 1 97 ? -4.905 6.261 -4.002 1.00 94.25 97 GLN A O 1
ATOM 693 N N . ARG A 1 98 ? -3.244 4.965 -4.776 1.00 95.06 98 ARG A N 1
ATOM 694 C CA . ARG A 1 98 ? -4.132 3.919 -5.320 1.00 95.06 98 ARG A CA 1
ATOM 695 C C . ARG A 1 98 ? -4.947 3.242 -4.222 1.00 95.06 98 ARG A C 1
ATOM 697 O O . ARG A 1 98 ? -6.157 3.082 -4.379 1.00 95.06 98 ARG A O 1
ATOM 704 N N . VAL A 1 99 ? -4.312 2.902 -3.101 1.00 96.25 99 VAL A N 1
ATOM 705 C CA . VAL A 1 99 ? -4.988 2.288 -1.946 1.00 96.25 99 VAL A CA 1
ATOM 706 C C . VAL A 1 99 ? -6.019 3.252 -1.353 1.00 96.25 99 VAL A C 1
ATOM 708 O O . VAL A 1 99 ? -7.171 2.876 -1.144 1.00 96.25 99 VAL A O 1
ATOM 711 N N . ILE A 1 100 ? -5.651 4.521 -1.149 1.00 96.44 100 ILE A N 1
ATOM 712 C CA . ILE A 1 100 ? -6.562 5.552 -0.625 1.00 96.44 100 ILE A CA 1
ATOM 713 C C . ILE A 1 100 ? -7.741 5.792 -1.576 1.00 96.44 100 ILE A C 1
ATOM 715 O O . ILE A 1 100 ? -8.875 5.948 -1.124 1.00 96.44 100 ILE A O 1
ATOM 719 N N . ALA A 1 101 ? -7.506 5.805 -2.888 1.00 95.12 101 ALA A N 1
ATOM 720 C CA . ALA A 1 101 ? -8.571 5.937 -3.875 1.00 95.12 101 ALA A CA 1
ATOM 721 C C . ALA A 1 101 ? -9.574 4.779 -3.784 1.00 95.12 101 ALA A C 1
ATOM 723 O O . ALA A 1 101 ? -10.782 5.021 -3.754 1.00 95.12 101 ALA A O 1
ATOM 724 N N . ARG A 1 102 ? -9.087 3.539 -3.629 1.00 95.19 102 ARG A N 1
ATOM 725 C CA . ARG A 1 102 ? -9.945 2.365 -3.406 1.00 95.19 102 ARG A CA 1
ATOM 726 C C . ARG A 1 102 ? -10.766 2.482 -2.128 1.00 95.19 102 ARG A C 1
ATOM 728 O O . ARG A 1 102 ? -11.969 2.249 -2.177 1.00 95.19 102 ARG A O 1
ATOM 735 N N . LEU A 1 103 ? -10.153 2.901 -1.020 1.00 95.06 103 LEU A N 1
ATOM 736 C CA . LEU A 1 103 ? -10.861 3.116 0.251 1.00 95.06 103 LEU A CA 1
ATOM 737 C C . LEU A 1 103 ? -11.988 4.145 0.129 1.00 95.06 103 LEU A C 1
ATOM 739 O O . LEU A 1 103 ? -13.043 3.994 0.741 1.00 95.06 103 LEU A O 1
ATOM 743 N N . ARG A 1 104 ? -11.777 5.168 -0.701 1.00 94.06 104 ARG A N 1
ATOM 744 C CA . ARG A 1 104 ? -12.754 6.225 -0.979 1.00 94.06 104 ARG A CA 1
ATOM 745 C C . ARG A 1 104 ? -13.782 5.854 -2.050 1.00 94.06 104 ARG A C 1
ATOM 747 O O . ARG A 1 104 ? -14.692 6.642 -2.291 1.00 94.06 104 ARG A O 1
ATOM 754 N N . GLY A 1 105 ? -13.636 4.709 -2.719 1.00 92.69 105 GLY A N 1
ATOM 755 C CA . GLY A 1 105 ? -14.493 4.316 -3.840 1.00 92.69 105 GLY A CA 1
ATOM 756 C C . GLY A 1 105 ? -14.357 5.222 -5.069 1.00 92.69 105 GLY A C 1
ATOM 757 O O . GLY A 1 105 ? -15.298 5.338 -5.851 1.00 92.69 105 GLY A O 1
ATOM 758 N N . VAL A 1 106 ? -13.211 5.887 -5.236 1.00 91.44 106 VAL A N 1
ATOM 759 C CA . VAL A 1 106 ? -12.927 6.753 -6.389 1.00 91.44 106 VAL A CA 1
ATOM 760 C C . VAL A 1 106 ? -11.935 6.076 -7.337 1.00 91.44 106 VAL A C 1
ATOM 762 O O . VAL A 1 106 ? -11.191 5.185 -6.917 1.00 91.44 106 VAL A O 1
ATOM 765 N N . PRO A 1 107 ? -11.889 6.480 -8.619 1.00 83.75 107 PRO A N 1
ATOM 766 C CA . PRO A 1 107 ? -10.891 5.970 -9.548 1.00 83.75 107 PRO A CA 1
ATOM 767 C C . PRO A 1 107 ? -9.469 6.167 -9.013 1.00 83.75 107 PRO A C 1
ATOM 769 O O . PRO A 1 107 ? -9.135 7.225 -8.473 1.00 83.75 107 PRO A O 1
ATOM 772 N N . ALA A 1 108 ? -8.631 5.142 -9.175 1.00 79.50 108 ALA A N 1
ATOM 773 C CA . ALA A 1 108 ? -7.221 5.224 -8.825 1.00 79.50 108 ALA A CA 1
ATOM 774 C C . ALA A 1 108 ? -6.516 6.319 -9.651 1.00 79.50 108 ALA A C 1
ATOM 776 O O . ALA A 1 108 ? -6.854 6.498 -10.826 1.00 79.50 108 ALA A O 1
ATOM 777 N N . PRO A 1 109 ? -5.519 7.020 -9.079 1.00 72.50 109 PRO A N 1
ATOM 778 C CA . PRO A 1 109 ? -4.721 7.969 -9.834 1.00 72.50 109 PRO A CA 1
ATOM 779 C C . PRO A 1 109 ? -4.018 7.269 -11.001 1.00 72.50 109 PRO A C 1
ATOM 781 O O . PRO A 1 109 ? -3.400 6.207 -10.874 1.00 72.50 109 PRO A O 1
ATOM 784 N N . GLY A 1 110 ? -4.162 7.871 -12.171 1.00 66.62 110 GLY A N 1
ATOM 785 C CA . GLY A 1 110 ? -3.650 7.372 -13.434 1.00 66.62 110 GLY A CA 1
ATOM 786 C C . GLY A 1 110 ? -4.237 8.191 -14.572 1.00 66.62 110 GLY A C 1
ATOM 787 O O . GLY A 1 110 ? -5.313 8.776 -14.437 1.00 66.62 110 GLY A O 1
ATOM 788 N N . ILE A 1 111 ? -3.513 8.263 -15.685 1.00 36.09 111 ILE A N 1
ATOM 789 C CA . ILE A 1 111 ? -4.029 8.887 -16.904 1.00 36.09 111 ILE A CA 1
ATOM 790 C C . ILE A 1 111 ? -5.241 8.048 -17.352 1.00 36.09 111 ILE A C 1
ATOM 792 O O . ILE A 1 111 ? -5.109 6.820 -17.393 1.00 36.09 111 ILE A O 1
ATOM 796 N N . PRO A 1 112 ? -6.412 8.652 -17.640 1.00 35.06 112 PRO A N 1
ATOM 797 C CA . PRO A 1 112 ? -7.503 7.913 -18.258 1.00 35.06 112 PRO A CA 1
ATOM 798 C C . PRO A 1 112 ? -6.976 7.287 -19.550 1.00 35.06 112 PRO A C 1
ATOM 800 O O . PRO A 1 112 ? -6.346 7.979 -20.351 1.00 35.06 112 PRO A O 1
ATOM 803 N N . THR A 1 113 ? -7.185 5.984 -19.710 1.00 42.97 113 THR A N 1
ATOM 804 C CA . THR A 1 113 ? -6.984 5.290 -20.989 1.00 42.97 113 THR A CA 1
ATOM 805 C C . THR A 1 113 ? -7.956 5.799 -22.035 1.00 42.97 113 THR A C 1
ATOM 807 O O . THR A 1 113 ? -9.140 5.970 -21.658 1.00 42.97 113 THR A O 1
#

Secondary structure (DSSP, 8-state):
-HHHHHHHHHHHHHHHHHHHHHHHHHHHH-HHHHHHHHHHHHHHT-HHHHHHHHHHHHTT--HHHHHHHHHHHHHHHHHHH-THHHHTHHHHHHHHHHHHHHHTTSPPSS---